Protein AF-A0A916M0E7-F1 (afdb_monomer_lite)

Radius of gyration: 13.53 Å; chains: 1; bounding box: 32×20×41 Å

Structure (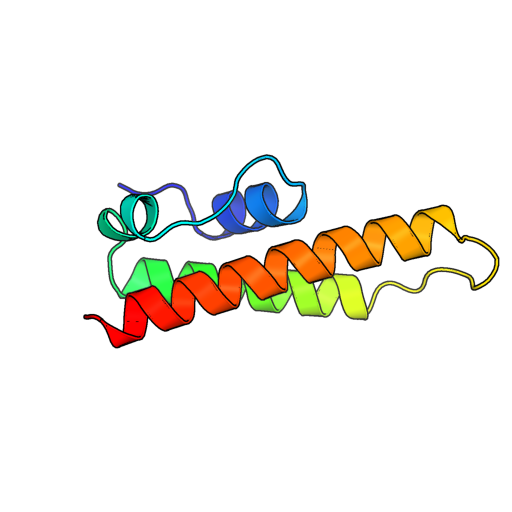mmCIF, N/CA/C/O backbone):
data_AF-A0A916M0E7-F1
#
_entry.id   AF-A0A916M0E7-F1
#
loop_
_atom_site.group_PDB
_atom_site.id
_atom_site.type_symbol
_atom_site.label_atom_id
_atom_site.label_alt_id
_atom_site.label_comp_id
_atom_site.label_asym_id
_atom_site.label_entity_id
_atom_site.label_seq_id
_atom_site.pdbx_PDB_ins_code
_atom_site.Cartn_x
_atom_site.Cartn_y
_atom_site.Cartn_z
_atom_site.occupancy
_atom_site.B_iso_or_equiv
_atom_site.auth_seq_id
_atom_site.auth_comp_id
_atom_site.auth_asym_id
_atom_site.auth_atom_id
_atom_site.pdbx_PDB_model_num
ATOM 1 N N . MET A 1 1 ? -3.100 -8.466 21.241 1.00 61.28 1 MET A N 1
ATOM 2 C CA . MET A 1 1 ? -2.272 -7.380 20.685 1.00 61.28 1 MET A CA 1
ATOM 3 C C . MET A 1 1 ? -2.089 -7.642 19.202 1.00 61.28 1 MET A C 1
ATOM 5 O O . MET A 1 1 ? -1.824 -8.787 18.839 1.00 61.28 1 MET A O 1
ATOM 9 N N . ALA A 1 2 ? -2.342 -6.654 18.348 1.00 78.44 2 ALA A N 1
ATOM 10 C CA . ALA A 1 2 ? -2.136 -6.813 16.916 1.00 78.44 2 ALA A CA 1
ATOM 11 C C . ALA A 1 2 ? -0.634 -6.844 16.578 1.00 78.44 2 ALA A C 1
ATOM 13 O O . ALA A 1 2 ? 0.203 -6.438 17.384 1.00 78.44 2 ALA A O 1
ATOM 14 N N . ASN A 1 3 ? -0.278 -7.342 15.388 1.00 88.25 3 ASN A N 1
ATOM 15 C CA . ASN A 1 3 ? 1.098 -7.211 14.908 1.00 88.25 3 ASN A CA 1
ATOM 16 C C . ASN A 1 3 ? 1.439 -5.718 14.766 1.00 88.25 3 ASN A C 1
ATOM 18 O O . ASN A 1 3 ? 0.557 -4.948 14.368 1.00 88.25 3 ASN A O 1
ATOM 22 N N . PRO A 1 4 ? 2.701 -5.308 14.996 1.00 94.00 4 PRO A N 1
ATOM 23 C CA . PRO A 1 4 ? 3.121 -3.932 14.767 1.00 94.00 4 PRO A CA 1
ATOM 24 C C . PRO A 1 4 ? 2.718 -3.428 13.373 1.00 94.00 4 PRO A C 1
ATOM 26 O O . PRO A 1 4 ? 2.769 -4.176 12.387 1.00 94.00 4 PRO A O 1
ATOM 29 N N . ALA A 1 5 ? 2.330 -2.154 13.292 1.00 95.31 5 ALA A N 1
ATOM 30 C CA . ALA A 1 5 ? 1.847 -1.521 12.065 1.00 95.31 5 ALA A CA 1
ATOM 31 C C . ALA A 1 5 ? 2.832 -1.681 10.894 1.00 95.31 5 ALA A C 1
ATOM 33 O O . ALA A 1 5 ? 2.438 -2.140 9.824 1.00 95.31 5 ALA A O 1
ATOM 34 N N . TRP A 1 6 ? 4.120 -1.408 11.131 1.00 96.69 6 TRP A N 1
ATOM 35 C CA . TRP A 1 6 ? 5.178 -1.518 10.121 1.00 96.69 6 TRP A CA 1
ATOM 36 C C . TRP A 1 6 ? 5.299 -2.941 9.556 1.00 96.69 6 TRP A C 1
ATOM 38 O O . TRP A 1 6 ? 5.429 -3.127 8.346 1.00 96.69 6 TRP A O 1
ATOM 48 N N . LYS A 1 7 ? 5.194 -3.965 10.416 1.00 97.31 7 LYS A N 1
ATOM 49 C CA . LYS A 1 7 ? 5.304 -5.370 10.005 1.00 97.31 7 LYS A CA 1
ATOM 50 C C . LYS A 1 7 ? 4.110 -5.768 9.154 1.00 97.31 7 LYS A C 1
ATOM 52 O O . LYS A 1 7 ? 4.276 -6.368 8.099 1.00 97.31 7 LYS A O 1
ATOM 57 N N . THR A 1 8 ? 2.915 -5.384 9.596 1.00 97.56 8 THR A N 1
ATOM 58 C CA . THR A 1 8 ? 1.671 -5.645 8.865 1.00 97.56 8 THR A CA 1
ATOM 59 C C . THR A 1 8 ? 1.687 -4.955 7.495 1.00 97.56 8 THR A C 1
ATOM 61 O O . THR A 1 8 ? 1.337 -5.578 6.497 1.00 97.56 8 THR A O 1
ATOM 64 N N . ALA A 1 9 ? 2.132 -3.696 7.419 1.00 98.25 9 ALA A N 1
ATOM 65 C CA . ALA A 1 9 ? 2.253 -2.956 6.161 1.00 98.25 9 ALA A CA 1
ATOM 66 C C . ALA A 1 9 ? 3.274 -3.593 5.202 1.00 98.25 9 ALA A C 1
ATOM 68 O O . ALA A 1 9 ? 3.005 -3.7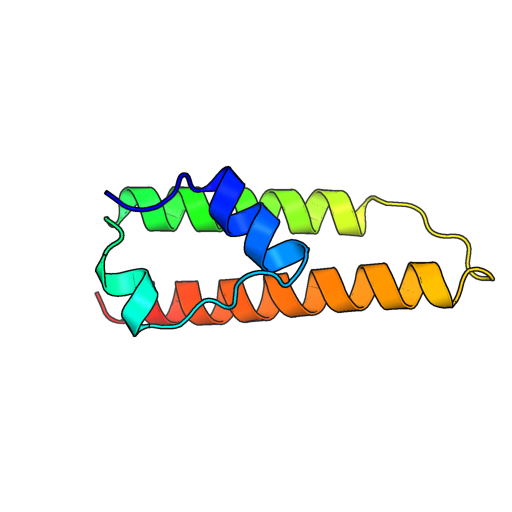15 4.004 1.00 98.25 9 ALA A O 1
ATOM 69 N N . SER A 1 10 ? 4.415 -4.050 5.727 1.00 98.19 10 SER A N 1
ATOM 70 C CA . SER A 1 10 ? 5.413 -4.804 4.961 1.00 98.19 10 SER A CA 1
ATOM 71 C C . SER A 1 10 ? 4.828 -6.110 4.412 1.00 98.19 10 SER A C 1
ATOM 73 O O . SER A 1 10 ? 4.927 -6.366 3.213 1.00 98.19 10 SER A O 1
ATOM 75 N N . ASP A 1 11 ? 4.114 -6.878 5.241 1.00 98.25 11 ASP A N 1
ATOM 76 C CA . ASP A 1 11 ? 3.494 -8.140 4.822 1.00 98.25 11 ASP A CA 1
ATOM 77 C C . ASP A 1 11 ? 2.423 -7.944 3.745 1.00 98.25 11 ASP A C 1
ATOM 79 O O . ASP A 1 11 ? 2.337 -8.734 2.805 1.00 98.25 11 ASP A O 1
ATOM 83 N N . VAL A 1 12 ? 1.637 -6.868 3.832 1.00 98.31 12 VAL A N 1
ATOM 84 C CA . VAL A 1 12 ? 0.687 -6.480 2.777 1.00 98.31 12 VAL A CA 1
ATOM 85 C C . VAL A 1 12 ? 1.411 -6.135 1.478 1.00 98.31 12 VAL A C 1
ATOM 87 O O . VAL A 1 12 ? 1.016 -6.580 0.399 1.00 98.31 12 VAL A O 1
ATOM 90 N N . THR 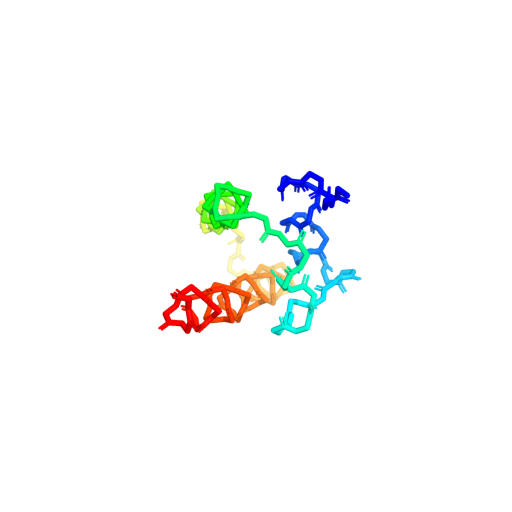A 1 13 ? 2.478 -5.346 1.577 1.00 98.50 13 THR A N 1
ATOM 91 C CA . THR A 1 13 ? 3.235 -4.859 0.419 1.00 98.50 13 THR A CA 1
ATOM 92 C C . THR A 1 13 ? 3.876 -6.018 -0.346 1.00 98.50 13 THR A C 1
ATOM 94 O O . THR A 1 13 ? 3.725 -6.123 -1.570 1.00 98.50 13 THR A O 1
ATOM 97 N N . GLU A 1 14 ? 4.526 -6.937 0.370 1.00 98.12 14 GLU A N 1
ATOM 98 C CA . GLU A 1 14 ? 5.156 -8.125 -0.217 1.00 98.12 14 GLU A CA 1
ATOM 99 C C . GLU A 1 14 ? 4.141 -9.207 -0.618 1.00 98.12 14 GLU A C 1
ATOM 101 O O . GLU A 1 14 ? 4.439 -10.056 -1.457 1.00 98.12 14 GLU A O 1
ATOM 106 N N . GLY A 1 15 ? 2.905 -9.125 -0.119 1.00 97.12 15 GLY A N 1
ATOM 107 C CA . GLY A 1 15 ? 1.828 -10.056 -0.451 1.00 97.12 15 GLY A CA 1
ATOM 108 C C . GLY A 1 15 ? 1.780 -11.304 0.433 1.00 97.12 15 GLY A C 1
ATOM 109 O O . GLY A 1 15 ? 1.125 -12.273 0.063 1.00 97.12 15 GLY A O 1
ATOM 110 N N . TYR A 1 16 ? 2.426 -11.279 1.600 1.00 97.56 16 TYR A N 1
ATOM 111 C CA . TYR A 1 16 ? 2.303 -12.315 2.633 1.00 97.56 16 TYR A CA 1
ATOM 112 C C . TYR A 1 16 ? 0.978 -12.231 3.401 1.00 97.56 16 TYR A C 1
ATOM 114 O O . TYR A 1 16 ? 0.580 -13.183 4.070 1.00 97.56 16 TYR A O 1
ATOM 122 N N . LEU A 1 17 ? 0.292 -11.088 3.322 1.00 95.88 17 LEU A N 1
ATOM 123 C CA . LEU A 1 17 ? -0.940 -10.816 4.051 1.00 95.88 17 LEU A CA 1
ATOM 124 C C . LEU A 1 17 ? -1.903 -9.993 3.192 1.00 95.88 17 LEU A C 1
ATOM 126 O O . LEU A 1 17 ? -1.494 -9.090 2.471 1.00 95.88 17 LEU A O 1
ATOM 130 N N . THR A 1 18 ? -3.201 -10.263 3.304 1.00 96.56 18 THR A N 1
ATOM 131 C CA . THR A 1 18 ? -4.259 -9.409 2.743 1.00 96.56 18 THR A CA 1
ATOM 132 C C . THR A 1 18 ? -5.170 -8.952 3.872 1.00 96.56 18 THR A C 1
ATOM 134 O O . THR A 1 18 ? -5.647 -9.775 4.654 1.00 96.56 18 THR A O 1
ATOM 137 N N . LEU A 1 19 ? -5.412 -7.643 3.977 1.00 96.06 19 LEU A N 1
ATOM 138 C CA . LEU A 1 19 ? -6.304 -7.105 5.003 1.00 96.06 19 LEU A CA 1
ATOM 139 C C . LEU A 1 19 ? -7.763 -7.441 4.690 1.00 96.06 19 LEU A C 1
ATOM 141 O O . LEU A 1 19 ? -8.208 -7.379 3.548 1.00 96.06 19 LEU A O 1
ATOM 145 N N . ASN A 1 20 ? -8.527 -7.738 5.736 1.00 95.44 20 ASN A N 1
ATOM 146 C CA . ASN A 1 20 ? -9.974 -7.900 5.672 1.00 95.44 20 ASN A CA 1
ATOM 147 C C . ASN A 1 20 ? -10.618 -7.396 6.973 1.00 95.44 20 ASN A C 1
ATOM 149 O O . ASN A 1 20 ? -9.946 -7.216 7.991 1.00 95.44 20 ASN A O 1
ATOM 153 N N . GLY A 1 21 ? -11.936 -7.185 6.952 1.00 93.00 21 GLY A N 1
ATOM 154 C CA . GLY A 1 21 ? -12.661 -6.633 8.100 1.00 93.00 21 GLY A CA 1
ATOM 155 C C . GLY A 1 21 ? -12.543 -7.481 9.372 1.00 93.00 21 GLY A C 1
ATOM 156 O O . GLY A 1 21 ? -12.433 -6.922 10.458 1.00 93.00 21 GLY A O 1
ATOM 157 N N . VAL A 1 22 ? -12.499 -8.815 9.255 1.00 92.94 22 VAL A N 1
ATOM 158 C CA . VAL A 1 22 ? -12.359 -9.724 10.408 1.00 92.94 22 VAL A CA 1
ATOM 159 C C . VAL A 1 22 ? -11.030 -9.490 11.117 1.00 92.94 22 VAL A C 1
ATOM 161 O O . VAL A 1 22 ? -11.006 -9.335 12.336 1.00 92.94 22 VAL A O 1
ATOM 164 N N . MET A 1 23 ? -9.942 -9.415 10.352 1.00 92.62 23 MET A N 1
ATOM 165 C CA . MET A 1 23 ? -8.604 -9.164 10.873 1.00 92.62 23 MET A CA 1
ATOM 166 C C . MET A 1 23 ? -8.478 -7.797 11.531 1.00 92.62 23 MET A C 1
ATOM 168 O O . MET A 1 23 ? -7.795 -7.692 12.541 1.00 92.62 23 MET A O 1
ATOM 172 N N . LEU A 1 24 ? -9.132 -6.768 10.993 1.00 94.38 24 LEU A N 1
ATOM 173 C CA . LEU A 1 24 ? -9.051 -5.406 11.525 1.00 94.38 24 LEU A CA 1
ATOM 174 C C . LEU A 1 24 ? -9.850 -5.210 12.823 1.00 94.38 24 LEU A C 1
ATOM 176 O O . LEU A 1 24 ? -9.629 -4.228 13.524 1.00 94.38 24 LEU A O 1
ATOM 180 N N . ARG A 1 25 ? -10.741 -6.139 13.199 1.00 92.25 25 ARG A N 1
ATOM 181 C CA . ARG A 1 25 ? -11.486 -6.061 14.473 1.00 92.25 25 ARG A CA 1
ATOM 182 C C . ARG A 1 25 ? -10.602 -6.160 15.714 1.00 92.25 25 ARG A C 1
ATOM 184 O O . ARG A 1 25 ? -10.978 -5.613 16.738 1.00 92.25 25 ARG A O 1
ATOM 191 N N . LYS A 1 26 ? -9.441 -6.816 15.623 1.00 91.69 26 LYS A N 1
ATOM 192 C CA . LYS A 1 26 ? -8.496 -6.954 16.748 1.00 91.69 26 LYS A CA 1
ATOM 193 C C . LYS A 1 26 ? -7.579 -5.741 16.950 1.00 91.69 26 LYS A C 1
ATOM 195 O O . LYS A 1 26 ? -6.760 -5.779 17.859 1.00 91.69 26 LYS A O 1
ATOM 200 N N . TYR A 1 27 ? -7.654 -4.754 16.054 1.00 94.25 27 TYR A N 1
ATOM 201 C CA . TYR A 1 27 ? -6.850 -3.537 16.115 1.00 94.25 27 TYR A CA 1
ATOM 202 C C . TYR A 1 27 ? -7.624 -2.443 16.846 1.00 94.25 27 TYR A C 1
ATOM 204 O O . TYR A 1 27 ? -8.796 -2.188 16.544 1.00 94.25 27 TYR A O 1
ATOM 212 N N . GLU A 1 28 ? -6.952 -1.739 17.738 1.00 94.19 28 GLU A N 1
ATOM 213 C CA . GLU A 1 28 ? -7.454 -0.519 18.350 1.00 94.19 28 GLU A CA 1
ATOM 214 C C . GLU A 1 28 ? -7.492 0.640 17.336 1.00 94.19 28 GLU A C 1
ATOM 216 O O . GLU A 1 28 ? -6.767 0.622 16.334 1.00 94.19 28 GLU A O 1
ATOM 221 N N . PRO A 1 29 ? -8.317 1.683 17.555 1.00 93.50 29 PRO A N 1
ATOM 222 C CA . PRO A 1 29 ? -8.411 2.814 16.628 1.00 93.50 29 PRO A CA 1
ATOM 223 C C . PRO A 1 29 ? -7.061 3.478 16.319 1.00 93.50 29 PRO A C 1
ATOM 225 O O . PRO A 1 29 ? -6.792 3.815 15.166 1.00 93.50 29 PRO A O 1
ATOM 228 N N . HIS A 1 30 ? -6.192 3.624 17.324 1.00 93.50 30 HIS A N 1
ATOM 229 C CA . HIS A 1 30 ? -4.857 4.194 17.136 1.00 93.50 30 HIS A CA 1
ATOM 230 C C . HIS A 1 30 ? -3.938 3.262 16.328 1.00 93.50 30 HIS A C 1
ATOM 232 O O . HIS A 1 30 ? -3.195 3.737 15.475 1.00 93.50 30 HIS A O 1
ATOM 238 N N . GLU A 1 31 ? -4.043 1.940 16.505 1.00 95.81 31 GLU A N 1
ATOM 239 C CA . GLU A 1 31 ? -3.278 0.962 15.721 1.00 95.81 31 GLU A CA 1
ATOM 240 C C . GLU A 1 31 ? -3.701 0.963 14.243 1.00 95.81 31 GLU A C 1
ATOM 242 O O . GLU A 1 31 ? -2.860 0.803 13.358 1.00 95.81 31 GLU A O 1
ATOM 247 N N . LEU A 1 32 ? -4.991 1.188 13.952 1.00 95.88 32 LEU A N 1
ATOM 248 C CA . LEU A 1 32 ? -5.483 1.351 12.578 1.00 95.88 32 LEU A CA 1
ATOM 249 C C . LEU A 1 32 ? -4.910 2.604 11.903 1.00 95.88 32 LEU A C 1
ATOM 251 O O . LEU A 1 32 ? -4.559 2.550 10.724 1.00 95.88 32 LEU A O 1
ATOM 255 N N . LEU A 1 33 ? -4.798 3.717 12.638 1.00 96.19 33 LEU A N 1
ATOM 256 C CA . LEU A 1 33 ? -4.164 4.942 12.139 1.00 96.19 33 LEU A CA 1
ATOM 257 C C . LEU A 1 33 ? -2.672 4.726 11.872 1.00 96.19 33 LEU A C 1
ATOM 259 O O . LEU A 1 33 ? -2.181 5.112 10.813 1.00 96.19 33 LEU A O 1
ATOM 263 N N . SER A 1 34 ? -1.965 4.059 12.787 1.00 97.19 34 SER A N 1
ATOM 264 C CA . SER A 1 34 ? -0.558 3.703 12.587 1.00 97.19 34 SER A CA 1
ATOM 265 C C . SER A 1 34 ? -0.366 2.795 11.370 1.00 97.19 34 SER A C 1
ATOM 267 O O . SER A 1 34 ? 0.538 3.024 10.572 1.00 97.19 34 SER A O 1
ATOM 269 N N . LEU A 1 35 ? -1.231 1.793 11.179 1.00 97.81 35 LEU A N 1
ATOM 270 C CA . LEU A 1 35 ? -1.176 0.911 10.009 1.00 97.81 35 LEU A CA 1
ATOM 271 C C . LEU A 1 35 ? -1.428 1.671 8.701 1.00 97.81 35 LEU A C 1
ATOM 273 O O . LEU A 1 35 ? -0.722 1.444 7.719 1.00 97.81 35 LEU A O 1
ATOM 277 N N . GLN A 1 36 ? -2.396 2.588 8.685 1.00 98.19 36 GLN A N 1
ATOM 278 C CA . GLN A 1 36 ? -2.630 3.449 7.527 1.00 98.19 36 GLN A CA 1
ATOM 279 C C . GLN A 1 36 ? -1.392 4.296 7.197 1.00 98.19 36 GLN A C 1
ATOM 281 O O . GLN A 1 36 ? -0.981 4.327 6.038 1.00 98.19 36 GLN A O 1
ATOM 286 N N . ALA A 1 37 ? -0.774 4.928 8.197 1.00 98.44 37 ALA A N 1
ATOM 287 C CA . ALA A 1 37 ? 0.412 5.758 7.997 1.00 98.44 37 ALA A CA 1
ATOM 288 C C . ALA A 1 37 ? 1.592 4.963 7.404 1.00 98.44 37 ALA A C 1
ATOM 290 O O . ALA A 1 37 ? 2.247 5.432 6.473 1.00 98.44 37 ALA A O 1
ATOM 291 N N . GLU A 1 38 ? 1.831 3.739 7.885 1.00 98.56 38 GLU A N 1
ATOM 292 C CA . GLU A 1 38 ? 2.887 2.864 7.354 1.00 98.56 38 GLU A CA 1
ATOM 293 C C . GLU A 1 38 ? 2.605 2.405 5.913 1.00 98.56 38 GLU A C 1
ATOM 295 O O . GLU A 1 38 ? 3.510 2.378 5.079 1.00 98.56 38 GLU A O 1
ATOM 300 N N . LEU A 1 39 ? 1.346 2.106 5.571 1.00 98.62 39 LEU A N 1
ATOM 301 C CA . LEU A 1 39 ? 0.953 1.782 4.194 1.00 98.62 39 LEU A CA 1
ATOM 302 C C . LEU A 1 39 ? 1.118 2.983 3.248 1.00 98.62 39 LEU A C 1
ATOM 304 O O . LEU A 1 39 ? 1.614 2.830 2.131 1.00 98.62 39 LEU A O 1
ATOM 308 N N . GLU A 1 40 ? 0.738 4.186 3.680 1.00 98.56 40 GLU A N 1
ATOM 309 C CA . GLU A 1 40 ? 0.917 5.416 2.898 1.00 98.56 40 GLU A CA 1
ATOM 310 C C . GLU A 1 40 ? 2.397 5.755 2.690 1.00 98.56 40 GLU A C 1
ATOM 312 O O . GLU A 1 40 ? 2.794 6.149 1.587 1.00 98.56 40 GLU A O 1
ATOM 317 N N . LYS A 1 41 ? 3.222 5.557 3.725 1.00 98.56 41 LYS A N 1
ATOM 318 C CA . LYS A 1 41 ? 4.678 5.677 3.643 1.00 98.56 41 LYS A CA 1
ATOM 319 C C . LYS A 1 41 ? 5.250 4.700 2.614 1.00 98.56 41 LYS A C 1
ATOM 321 O O . LYS A 1 41 ? 5.913 5.147 1.679 1.00 98.56 41 LYS A O 1
ATOM 326 N N . ALA A 1 42 ? 4.912 3.413 2.707 1.00 98.44 42 ALA A N 1
ATOM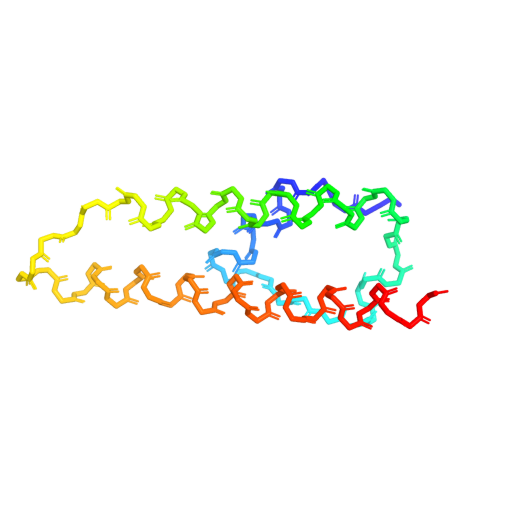 327 C CA . ALA A 1 42 ? 5.359 2.399 1.750 1.00 98.44 42 ALA A CA 1
ATOM 328 C C . ALA A 1 42 ? 4.928 2.732 0.308 1.00 98.44 42 ALA A C 1
ATOM 330 O O . ALA A 1 42 ? 5.712 2.604 -0.634 1.00 98.44 42 ALA A O 1
ATOM 331 N N . ALA A 1 43 ? 3.702 3.230 0.111 1.00 98.62 43 ALA A N 1
ATOM 332 C CA . ALA A 1 43 ? 3.240 3.656 -1.209 1.00 98.62 43 ALA A CA 1
ATOM 333 C C . ALA A 1 43 ? 4.039 4.850 -1.752 1.00 98.62 43 ALA A C 1
ATOM 335 O O . ALA A 1 43 ? 4.312 4.912 -2.953 1.00 98.62 43 ALA A O 1
ATOM 336 N N . ARG A 1 44 ? 4.401 5.810 -0.893 1.00 98.50 44 ARG A N 1
ATOM 337 C CA . ARG A 1 44 ? 5.226 6.968 -1.266 1.00 98.50 44 ARG A CA 1
ATOM 338 C C . ARG A 1 44 ? 6.632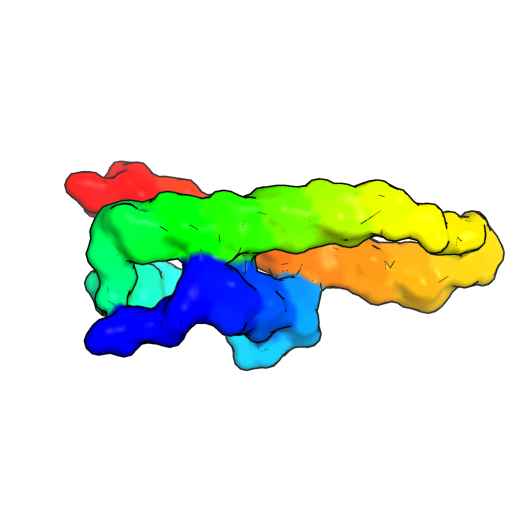 6.534 -1.680 1.00 98.50 44 ARG A C 1
ATOM 340 O O . ARG A 1 44 ? 7.097 6.956 -2.735 1.00 98.50 44 ARG A O 1
ATOM 347 N N . GLU A 1 45 ? 7.258 5.653 -0.905 1.00 97.81 45 GLU A N 1
ATOM 348 C CA . GLU A 1 45 ? 8.582 5.086 -1.195 1.00 97.81 45 GLU A CA 1
ATOM 349 C C . GLU A 1 45 ? 8.588 4.308 -2.521 1.00 97.81 45 GLU A C 1
ATOM 351 O O . GLU A 1 45 ? 9.430 4.545 -3.391 1.00 97.81 45 GLU A O 1
ATOM 356 N N . LEU A 1 46 ? 7.586 3.449 -2.743 1.00 97.62 46 LEU A N 1
ATOM 357 C CA . LEU A 1 46 ? 7.444 2.717 -4.002 1.00 97.62 46 LEU A CA 1
ATOM 358 C C . LEU A 1 46 ? 7.252 3.658 -5.189 1.00 97.62 46 LEU A C 1
ATOM 360 O O . LEU A 1 46 ? 7.894 3.477 -6.222 1.00 97.62 46 LEU A O 1
ATOM 364 N N . ARG A 1 47 ? 6.399 4.683 -5.067 1.00 96.50 47 ARG A N 1
ATOM 365 C CA . ARG A 1 47 ? 6.200 5.676 -6.136 1.00 96.50 47 ARG A CA 1
ATOM 366 C C . ARG A 1 47 ? 7.490 6.423 -6.464 1.00 96.50 47 ARG A C 1
ATOM 368 O O . ARG A 1 47 ? 7.769 6.578 -7.650 1.00 96.50 47 ARG A O 1
ATOM 375 N N . GLY A 1 48 ? 8.276 6.786 -5.448 1.00 96.44 48 GLY A N 1
ATOM 376 C CA . GLY A 1 48 ? 9.580 7.439 -5.595 1.00 96.44 48 GLY A CA 1
ATOM 377 C C . GLY A 1 48 ? 10.691 6.544 -6.155 1.00 96.44 48 GLY A C 1
ATOM 378 O O . GLY A 1 48 ? 11.719 7.054 -6.586 1.00 96.44 48 GLY A O 1
ATOM 379 N N . THR A 1 49 ? 10.493 5.224 -6.197 1.00 94.69 49 THR A N 1
ATOM 380 C CA . THR A 1 49 ? 11.464 4.300 -6.796 1.00 94.69 49 THR A CA 1
ATOM 381 C C . THR A 1 49 ? 11.503 4.500 -8.311 1.00 94.69 49 THR A C 1
ATOM 383 O O . THR A 1 49 ? 10.494 4.275 -8.988 1.00 94.69 49 THR A O 1
ATOM 386 N N . VAL A 1 50 ? 12.656 4.892 -8.851 1.00 93.44 50 VAL A N 1
ATOM 387 C CA . VAL A 1 50 ? 12.886 4.970 -10.299 1.00 93.44 50 VAL A CA 1
ATOM 388 C C . VAL A 1 50 ? 13.121 3.558 -10.826 1.00 93.44 50 VAL A C 1
ATOM 390 O O . VAL A 1 50 ? 14.048 2.878 -10.397 1.00 93.44 50 VAL A O 1
ATOM 393 N N . VAL A 1 51 ? 12.265 3.119 -11.744 1.00 91.62 51 VAL A N 1
ATOM 394 C CA . VAL A 1 51 ? 12.434 1.881 -12.509 1.00 91.62 51 VAL A CA 1
ATOM 395 C C . VAL A 1 51 ? 12.607 2.302 -13.959 1.00 91.62 51 VAL A C 1
ATOM 397 O O . VAL A 1 51 ? 11.857 3.156 -14.439 1.00 91.62 51 VAL A O 1
ATOM 400 N N . THR A 1 52 ? 13.621 1.773 -14.637 1.00 92.31 52 THR A N 1
ATOM 401 C CA . THR A 1 52 ? 13.866 2.101 -16.044 1.00 92.31 52 THR A CA 1
ATOM 402 C C . THR A 1 52 ? 12.691 1.630 -16.903 1.00 92.31 52 THR A C 1
ATOM 404 O O . THR A 1 52 ? 12.011 0.660 -16.572 1.00 92.31 52 THR A O 1
ATOM 407 N N . VAL A 1 53 ? 12.413 2.334 -18.002 1.00 84.38 53 VAL A N 1
ATOM 408 C CA . VAL A 1 53 ? 11.258 2.023 -18.868 1.00 84.38 53 VAL A CA 1
ATOM 409 C C . VAL A 1 53 ? 11.375 0.621 -19.471 1.00 84.38 53 VAL A C 1
ATOM 411 O O . VAL A 1 53 ? 10.377 -0.091 -19.562 1.00 84.38 53 VAL A O 1
ATOM 414 N N . ASP A 1 54 ? 12.597 0.199 -19.78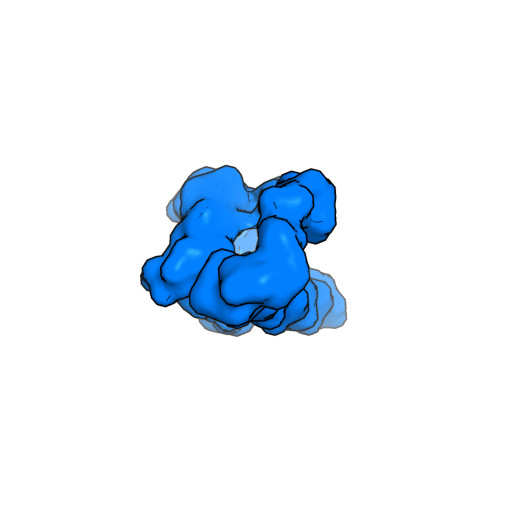7 1.00 93.69 54 ASP A N 1
ATOM 415 C CA . ASP A 1 54 ? 12.874 -1.114 -20.373 1.00 93.69 54 ASP A CA 1
ATOM 416 C C . ASP A 1 54 ? 12.807 -2.259 -19.345 1.00 93.69 54 ASP A C 1
ATOM 418 O O . ASP A 1 54 ? 12.712 -3.427 -19.722 1.00 93.69 54 ASP A O 1
ATOM 422 N N . ASP A 1 55 ? 12.799 -1.950 -18.042 1.00 94.50 55 ASP A N 1
ATOM 423 C CA . ASP A 1 55 ? 12.586 -2.939 -16.982 1.00 94.50 55 ASP A CA 1
ATOM 424 C C . ASP A 1 55 ? 11.084 -3.177 -16.769 1.00 94.50 55 ASP A C 1
ATOM 426 O O . ASP A 1 55 ? 10.450 -2.718 -15.808 1.00 94.50 55 ASP A O 1
ATOM 430 N N . VAL A 1 56 ? 10.484 -3.894 -17.720 1.00 94.69 56 VAL A N 1
ATOM 431 C CA . VAL A 1 56 ? 9.064 -4.267 -17.687 1.00 94.69 56 VAL A CA 1
ATOM 432 C C . VAL A 1 56 ? 8.735 -5.047 -16.411 1.00 94.69 56 VAL A C 1
ATOM 434 O O . VAL A 1 56 ? 7.731 -4.765 -15.751 1.00 94.69 56 VAL A O 1
ATOM 437 N N . ASP A 1 57 ? 9.593 -5.988 -16.016 1.00 96.06 57 ASP A N 1
ATOM 438 C CA . ASP A 1 57 ? 9.382 -6.828 -14.837 1.00 96.06 57 ASP A CA 1
ATOM 439 C C . ASP A 1 57 ? 9.419 -6.019 -13.538 1.00 96.06 57 ASP A C 1
ATOM 441 O O . ASP A 1 57 ? 8.565 -6.205 -12.662 1.00 96.06 57 ASP A O 1
ATOM 445 N N . GLY A 1 58 ? 10.377 -5.101 -13.405 1.00 96.44 58 GLY A N 1
ATOM 446 C CA . GLY A 1 58 ? 10.466 -4.165 -12.289 1.00 96.44 58 GLY A CA 1
ATOM 447 C C . GLY A 1 58 ? 9.231 -3.275 -12.198 1.00 96.44 58 GLY A C 1
ATOM 448 O O . GLY A 1 58 ? 8.642 -3.138 -11.119 1.00 96.44 58 GLY A O 1
ATOM 449 N N . ASN A 1 59 ? 8.763 -2.749 -13.334 1.00 95.94 59 ASN A N 1
ATOM 450 C CA . ASN A 1 59 ? 7.561 -1.918 -13.394 1.00 95.94 59 ASN A CA 1
ATOM 451 C C . ASN A 1 59 ? 6.318 -2.703 -12.963 1.00 95.94 59 ASN A C 1
ATOM 453 O O . ASN A 1 59 ? 5.537 -2.241 -12.126 1.00 95.94 59 ASN A O 1
ATOM 457 N N . GLN A 1 60 ? 6.156 -3.932 -13.452 1.00 96.75 60 GLN A N 1
ATOM 458 C CA . GLN A 1 60 ? 5.054 -4.793 -13.034 1.00 96.75 60 GLN A CA 1
ATOM 459 C C . GLN A 1 60 ? 5.130 -5.154 -11.544 1.00 96.75 60 GLN A C 1
ATOM 461 O O . GLN A 1 60 ? 4.105 -5.133 -10.857 1.00 96.75 60 GLN A O 1
ATOM 466 N N . LYS A 1 61 ? 6.321 -5.462 -11.010 1.00 97.00 61 LYS A N 1
ATOM 467 C CA . LYS A 1 61 ? 6.524 -5.728 -9.574 1.00 97.00 61 LYS A CA 1
ATOM 468 C C . LYS A 1 61 ? 6.097 -4.527 -8.730 1.00 97.00 61 LYS A C 1
ATOM 470 O O . LYS A 1 61 ? 5.307 -4.702 -7.800 1.00 97.00 61 LYS A O 1
ATOM 475 N N . LYS A 1 62 ? 6.553 -3.320 -9.080 1.00 97.50 62 LYS A N 1
ATOM 476 C CA . LYS A 1 62 ? 6.168 -2.064 -8.415 1.00 97.50 62 LYS A CA 1
ATOM 477 C C . LYS A 1 62 ? 4.653 -1.849 -8.457 1.00 97.50 62 LYS A C 1
ATOM 479 O O . LYS A 1 62 ? 4.043 -1.599 -7.417 1.00 97.50 62 LYS A O 1
ATOM 484 N N . ASN A 1 63 ? 4.030 -2.031 -9.619 1.00 97.25 63 ASN A N 1
ATOM 485 C CA . ASN A 1 63 ? 2.586 -1.855 -9.785 1.00 97.25 63 ASN A CA 1
ATOM 486 C C . ASN A 1 63 ? 1.770 -2.857 -8.959 1.00 97.25 63 ASN A C 1
ATOM 488 O O . ASN A 1 63 ? 0.786 -2.471 -8.332 1.00 97.25 63 ASN A O 1
ATOM 492 N N . ARG A 1 64 ? 2.203 -4.122 -8.872 1.00 98.31 64 ARG A N 1
ATOM 493 C CA . ARG A 1 64 ? 1.553 -5.122 -8.006 1.00 98.31 64 ARG A CA 1
ATOM 494 C C . ARG A 1 64 ? 1.617 -4.734 -6.530 1.00 98.31 64 ARG A C 1
ATOM 496 O O . ARG A 1 64 ? 0.617 -4.871 -5.830 1.00 98.31 64 ARG A O 1
ATOM 503 N N . LYS A 1 65 ? 2.761 -4.228 -6.057 1.00 98.62 65 LYS A N 1
ATOM 504 C CA . LYS A 1 65 ? 2.902 -3.740 -4.675 1.00 98.62 65 LYS A CA 1
ATOM 505 C C . LYS A 1 65 ? 1.966 -2.557 -4.403 1.00 98.62 65 LYS A C 1
ATOM 507 O O . LYS A 1 65 ? 1.230 -2.573 -3.420 1.00 98.62 65 LYS A O 1
ATOM 512 N N . LEU A 1 66 ? 1.925 -1.578 -5.310 1.00 98.62 66 LEU A N 1
ATOM 513 C CA . LEU A 1 66 ? 1.028 -0.422 -5.198 1.00 98.62 66 LEU A CA 1
ATOM 514 C C . LEU A 1 66 ? -0.452 -0.820 -5.209 1.00 98.62 66 LEU A C 1
ATOM 516 O O . LEU A 1 66 ? -1.231 -0.271 -4.430 1.00 98.62 66 LEU A O 1
ATOM 520 N N . LEU A 1 67 ? -0.834 -1.795 -6.037 1.00 98.62 67 LEU A N 1
ATOM 521 C CA . LEU A 1 67 ? -2.198 -2.319 -6.073 1.00 98.62 67 LEU A CA 1
ATOM 522 C C . LEU A 1 67 ? -2.607 -2.917 -4.720 1.00 98.62 67 LEU A C 1
ATOM 524 O O . LEU A 1 67 ? -3.670 -2.572 -4.205 1.00 98.62 67 LEU A O 1
ATOM 528 N N . ARG A 1 68 ? -1.756 -3.756 -4.115 1.00 98.62 68 ARG A N 1
ATOM 529 C CA . ARG A 1 68 ? -2.028 -4.354 -2.795 1.00 98.62 68 ARG A CA 1
ATOM 530 C C . ARG A 1 68 ? -2.196 -3.294 -1.716 1.00 98.62 68 ARG A C 1
ATOM 532 O O . ARG A 1 68 ? -3.143 -3.361 -0.937 1.00 98.62 68 ARG A O 1
ATOM 539 N N . ILE A 1 69 ? -1.314 -2.293 -1.696 1.00 98.69 69 ILE A N 1
ATOM 540 C CA . ILE A 1 69 ? -1.415 -1.189 -0.737 1.00 98.69 69 ILE A CA 1
ATOM 541 C C . ILE A 1 69 ? -2.723 -0.418 -0.942 1.00 98.69 69 ILE A C 1
ATOM 543 O O . ILE A 1 69 ? -3.431 -0.152 0.026 1.00 98.69 69 ILE A O 1
ATOM 547 N N . SER A 1 70 ? -3.088 -0.110 -2.189 1.00 98.56 70 SER A N 1
ATOM 548 C CA . SER A 1 70 ? -4.345 0.582 -2.494 1.00 98.56 70 SER A CA 1
ATOM 549 C C . SER A 1 70 ? -5.562 -0.194 -1.988 1.00 98.56 70 SER A C 1
ATOM 551 O O . SER A 1 70 ? -6.436 0.385 -1.349 1.00 98.56 70 SER A O 1
ATOM 553 N N . GLN A 1 71 ? -5.608 -1.507 -2.225 1.00 98.31 71 GLN A N 1
ATOM 554 C CA . GLN A 1 71 ? -6.687 -2.375 -1.745 1.00 98.31 71 GLN A CA 1
ATOM 555 C C . GLN A 1 71 ? -6.749 -2.407 -0.212 1.00 98.31 71 GLN A C 1
ATOM 557 O O . GLN A 1 71 ? -7.826 -2.294 0.373 1.00 98.31 71 GLN A O 1
ATOM 562 N N . ALA A 1 72 ? -5.595 -2.512 0.448 1.00 98.31 72 ALA A N 1
ATOM 563 C CA . ALA A 1 72 ? -5.497 -2.497 1.902 1.00 98.31 72 ALA A CA 1
ATOM 564 C C . ALA A 1 72 ? -6.007 -1.178 2.507 1.00 98.31 72 ALA A C 1
ATOM 566 O O . ALA A 1 72 ? -6.755 -1.209 3.485 1.00 98.31 72 ALA A O 1
ATOM 567 N N . LEU A 1 73 ? -5.669 -0.036 1.900 1.00 98.31 73 LEU A N 1
ATOM 568 C CA . LEU A 1 73 ? -6.168 1.279 2.311 1.00 98.31 73 LEU A CA 1
ATOM 569 C C . LEU A 1 73 ? -7.691 1.387 2.154 1.00 98.31 73 LEU A C 1
ATOM 571 O O . LEU A 1 73 ? -8.358 1.872 3.066 1.00 98.31 73 LEU A O 1
ATOM 575 N N . THR A 1 74 ? -8.263 0.866 1.064 1.00 98.00 74 THR A N 1
ATOM 576 C CA . THR A 1 74 ? -9.724 0.809 0.885 1.00 98.00 74 THR A CA 1
ATOM 577 C C . THR A 1 74 ? -10.401 -0.008 1.989 1.00 98.00 74 THR A C 1
ATOM 579 O O . THR A 1 74 ? -11.387 0.438 2.577 1.00 98.00 74 THR A O 1
ATOM 582 N N . VAL A 1 75 ? -9.863 -1.188 2.316 1.00 97.25 75 VAL A N 1
ATOM 583 C CA . VAL A 1 75 ? -10.396 -2.039 3.392 1.00 97.25 75 VAL A CA 1
ATOM 584 C C . VAL A 1 75 ? -10.280 -1.353 4.756 1.00 97.25 75 VAL A C 1
ATOM 586 O O . VAL A 1 75 ? -11.225 -1.399 5.545 1.00 97.25 75 VAL A O 1
ATOM 589 N N . LEU A 1 76 ? -9.153 -0.690 5.034 1.00 96.69 76 LEU A N 1
ATOM 590 C CA . LEU A 1 76 ? -8.946 0.080 6.263 1.00 96.69 76 LEU A CA 1
ATOM 591 C C . LEU A 1 76 ? -9.948 1.220 6.396 1.00 96.69 76 LEU A C 1
ATOM 593 O O . LEU A 1 76 ? -10.551 1.381 7.457 1.00 96.69 76 LEU A O 1
ATOM 597 N N . GLN A 1 77 ? -10.163 1.981 5.325 1.00 95.56 77 GLN A N 1
ATOM 598 C CA . GLN A 1 77 ? -11.116 3.082 5.329 1.00 95.56 77 GLN A CA 1
ATOM 599 C C . GLN A 1 77 ? -12.541 2.585 5.587 1.00 95.56 77 GLN A C 1
ATOM 601 O O . GLN A 1 77 ? -13.230 3.142 6.440 1.00 95.56 77 GLN A O 1
ATOM 606 N N . ALA A 1 78 ? -12.947 1.487 4.943 1.00 94.75 78 ALA A N 1
ATOM 607 C CA . ALA A 1 78 ? -14.245 0.860 5.183 1.00 94.75 78 ALA A CA 1
ATOM 608 C C . ALA A 1 78 ? -14.392 0.308 6.614 1.00 94.75 78 ALA A C 1
ATOM 610 O O . ALA A 1 78 ? -15.480 0.337 7.184 1.00 94.75 78 ALA A O 1
ATOM 611 N N . ALA A 1 79 ? -13.316 -0.210 7.213 1.00 93.12 79 ALA A N 1
ATOM 612 C CA . ALA A 1 79 ? -13.334 -0.671 8.600 1.00 93.12 79 ALA A CA 1
ATOM 613 C C . ALA A 1 79 ? -13.450 0.495 9.592 1.00 93.12 79 ALA A C 1
ATOM 615 O O . ALA A 1 79 ? -14.152 0.371 10.592 1.00 93.12 79 ALA A O 1
ATOM 616 N N . ARG A 1 80 ? -12.792 1.626 9.307 1.00 90.69 80 ARG A N 1
ATOM 617 C CA . ARG A 1 80 ? -12.862 2.846 10.121 1.00 90.69 80 ARG A CA 1
ATOM 618 C C . ARG A 1 80 ? -14.218 3.536 10.032 1.00 90.69 80 ARG A C 1
ATOM 620 O O . ARG A 1 80 ? -14.690 4.015 11.046 1.00 90.69 80 ARG A O 1
ATOM 627 N N . SER A 1 81 ? -14.849 3.565 8.858 1.00 89.75 81 SER A N 1
ATOM 628 C CA . SER A 1 81 ? -16.160 4.207 8.674 1.00 89.75 81 SER A CA 1
ATOM 629 C C . SER A 1 81 ? -17.327 3.434 9.300 1.00 89.75 81 SER A C 1
ATOM 631 O O . SER A 1 81 ? -18.439 3.944 9.344 1.00 89.75 81 SER A O 1
ATOM 633 N N . ARG A 1 82 ? -17.108 2.174 9.696 1.00 84.19 82 ARG A N 1
ATOM 634 C CA . ARG A 1 82 ? -18.103 1.304 10.349 1.00 84.19 82 ARG A CA 1
ATOM 635 C C . ARG A 1 82 ? -17.974 1.283 11.878 1.00 84.19 82 ARG A C 1
ATOM 637 O O . ARG A 1 82 ? -18.739 0.563 12.515 1.00 84.19 82 ARG A O 1
ATOM 644 N N . ARG A 1 83 ? -16.979 1.981 12.433 1.00 72.12 83 ARG A N 1
ATOM 645 C CA . ARG A 1 83 ? -16.808 2.203 13.874 1.00 72.12 83 ARG A CA 1
ATOM 646 C C . ARG A 1 83 ? -17.365 3.570 14.229 1.00 72.12 83 ARG A C 1
ATOM 648 O O . ARG A 1 83 ? -17.949 3.660 15.324 1.00 72.12 83 ARG A O 1
#

Secondary structure (DSSP, 8-state):
-PPPHHHHHHHHHHTS----HHHHTTS-HHHHHHHHHHHHHHHHHHHH----TT-HHHHHHHHHHHHHHHHHHHHHHHHHTT-

pLDDT: mean 94.95, std 5.73, range [61.28, 98.69]

Foldseek 3Di:
DADQLLVQLVCLLQVVDADALVNCVPDDPVRLVSNLVNLVVVLVVLVPDDDDPVPPVSVVSSVVSNVSSVNRNVRSVVNVVVD

Sequence (83 aa):
MANPAWKTASDVTEGYLTLNGVMLRKYEPHELLSLQAELEKAARELRGTVVTVDDVDGNQKKNRKLLRISQALTVLQAARSRR